Protein AF-A0A6I1KNK9-F1 (afdb_monomer_lite)

Foldseek 3Di:
DVVVVVVVVVVVVVVVPPPPPPPVVVVVVVVVLLVLLVVCCVPFVVVPDDPVVLLVCLCVQHQLVVVVVVVVVVPGDDDPSNSVSSNVSRNPRSPDDCPVVPDPPPPPDDPDDD

Structure (mmCIF, N/CA/C/O backbone):
data_AF-A0A6I1KNK9-F1
#
_entry.id   AF-A0A6I1KNK9-F1
#
loop_
_atom_site.group_PDB
_atom_site.id
_atom_site.type_symbol
_atom_site.label_atom_id
_atom_site.label_alt_id
_atom_site.label_comp_id
_atom_site.label_asym_id
_atom_site.label_entity_id
_atom_site.label_seq_id
_atom_site.pdbx_PDB_ins_code
_atom_site.Cartn_x
_atom_site.Cartn_y
_atom_site.Cartn_z
_atom_site.occupancy
_atom_site.B_iso_or_equiv
_atom_site.auth_seq_id
_atom_site.auth_comp_id
_atom_site.auth_asym_id
_atom_site.auth_atom_id
_atom_site.pdbx_PDB_model_num
ATOM 1 N N . MET A 1 1 ? -9.122 -11.351 65.703 1.00 53.88 1 MET A N 1
ATOM 2 C CA . MET A 1 1 ? -10.143 -11.686 64.682 1.00 53.88 1 MET A CA 1
ATOM 3 C C . MET A 1 1 ? -10.620 -10.487 63.841 1.00 53.88 1 MET A C 1
ATOM 5 O O . MET A 1 1 ? -11.477 -10.690 62.996 1.00 53.88 1 MET A O 1
ATOM 9 N N . LYS A 1 2 ? -10.112 -9.252 64.028 1.00 54.06 2 LYS A N 1
ATOM 10 C CA . LYS A 1 2 ? -10.493 -8.075 63.207 1.00 54.06 2 LYS A CA 1
ATOM 11 C C . LYS A 1 2 ? -9.548 -7.829 62.018 1.00 54.06 2 LYS A C 1
ATOM 13 O O . LYS A 1 2 ? -10.012 -7.479 60.940 1.00 54.06 2 LYS A O 1
ATOM 18 N N . GLU A 1 3 ? -8.258 -8.115 62.191 1.00 57.03 3 GLU A N 1
ATOM 19 C CA . GLU A 1 3 ? -7.200 -7.917 61.182 1.00 57.03 3 GLU A CA 1
ATOM 20 C C . GLU A 1 3 ? -7.426 -8.754 59.905 1.00 57.03 3 GLU A C 1
ATOM 22 O O . GLU A 1 3 ? -7.220 -8.304 58.782 1.00 57.03 3 GLU A O 1
ATOM 27 N N . ASN A 1 4 ? -7.929 -9.976 60.080 1.00 54.88 4 ASN A N 1
ATOM 28 C CA . ASN A 1 4 ? -8.123 -10.972 59.029 1.00 54.88 4 ASN A CA 1
ATOM 29 C C . ASN A 1 4 ? -9.315 -10.625 58.119 1.00 54.88 4 ASN A C 1
ATOM 31 O O . ASN A 1 4 ? -9.320 -10.964 56.940 1.00 54.88 4 ASN A O 1
ATOM 35 N N . PHE A 1 5 ? -10.330 -9.952 58.670 1.00 57.84 5 PHE A N 1
ATOM 36 C CA . PHE A 1 5 ? -11.566 -9.626 57.955 1.00 57.84 5 PHE A CA 1
ATOM 37 C C . PHE A 1 5 ? -11.357 -8.454 56.985 1.00 57.84 5 PHE A C 1
ATOM 39 O O . PHE A 1 5 ? -11.900 -8.451 55.884 1.00 57.84 5 PHE A O 1
ATOM 46 N N . SER A 1 6 ? -10.496 -7.500 57.359 1.00 58.22 6 SER A N 1
ATOM 47 C CA . SER A 1 6 ? -10.140 -6.342 56.530 1.00 58.22 6 SER A CA 1
ATOM 48 C C . SER A 1 6 ? -9.368 -6.751 55.267 1.00 58.22 6 SER A C 1
ATOM 50 O O . SER A 1 6 ? -9.699 -6.318 54.165 1.00 58.22 6 SER A O 1
ATOM 52 N N . ALA A 1 7 ? -8.405 -7.672 55.397 1.00 58.44 7 ALA A N 1
ATOM 53 C CA . ALA A 1 7 ? -7.603 -8.157 54.270 1.00 58.44 7 ALA A CA 1
ATOM 54 C C . ALA A 1 7 ? -8.426 -8.944 53.231 1.00 58.44 7 ALA A C 1
ATOM 56 O O . ALA A 1 7 ? -8.160 -8.857 52.030 1.00 58.44 7 ALA A O 1
ATOM 57 N N . ILE A 1 8 ? -9.448 -9.681 53.678 1.00 60.78 8 ILE A N 1
ATOM 58 C CA . ILE A 1 8 ? -10.333 -10.458 52.798 1.00 60.78 8 ILE A CA 1
ATOM 59 C C . ILE A 1 8 ? -11.265 -9.527 52.012 1.00 60.78 8 ILE A C 1
ATOM 61 O O . ILE A 1 8 ? -11.423 -9.702 50.805 1.00 60.78 8 ILE A O 1
ATOM 65 N N . VAL A 1 9 ? -11.822 -8.496 52.658 1.00 60.59 9 VAL A N 1
ATOM 66 C CA . VAL A 1 9 ? -12.687 -7.505 51.993 1.00 60.59 9 VAL A CA 1
ATOM 67 C C . VAL A 1 9 ? -11.896 -6.660 50.990 1.00 60.59 9 VAL A C 1
ATOM 69 O O . VAL A 1 9 ? -12.376 -6.439 49.880 1.00 60.59 9 VAL A O 1
ATOM 72 N N . LEU A 1 10 ? -10.662 -6.263 51.320 1.00 58.94 10 LEU A N 1
ATOM 73 C CA . LEU A 1 10 ? -9.774 -5.563 50.383 1.00 58.94 10 LEU A CA 1
ATOM 74 C C . LEU A 1 10 ? -9.387 -6.435 49.180 1.00 58.94 10 LEU A C 1
ATOM 76 O O . LEU A 1 10 ? -9.364 -5.941 48.054 1.00 58.94 10 LEU A O 1
ATOM 80 N N . SER A 1 11 ? -9.140 -7.730 49.393 1.00 58.31 11 SER A N 1
ATOM 81 C CA . SER A 1 11 ? -8.779 -8.656 48.309 1.00 58.31 11 SER A CA 1
ATOM 82 C C . SER A 1 11 ? -9.955 -8.947 47.367 1.00 58.31 11 SER A C 1
ATOM 84 O O . SER A 1 11 ? -9.764 -9.049 46.157 1.00 58.31 11 SER A O 1
ATOM 86 N N . LEU A 1 12 ? -11.183 -9.022 47.894 1.00 58.09 12 LEU A N 1
ATOM 87 C CA . LEU A 1 12 ? -12.401 -9.190 47.089 1.00 58.09 12 LEU A CA 1
ATOM 88 C C . LEU A 1 12 ? -12.707 -7.965 46.214 1.00 58.09 12 LEU A C 1
ATOM 90 O O . LEU A 1 12 ? -13.205 -8.122 45.102 1.00 58.09 12 LEU A O 1
ATOM 94 N N . LEU A 1 13 ? -12.370 -6.758 46.674 1.00 56.81 13 LEU A N 1
ATOM 95 C CA . LEU A 1 13 ? -12.661 -5.507 45.964 1.00 56.81 13 LEU A CA 1
ATOM 96 C C . LEU A 1 13 ? -11.764 -5.281 44.731 1.00 56.81 13 LEU A C 1
ATOM 98 O O . LEU A 1 13 ? -12.187 -4.655 43.760 1.00 56.81 13 LEU A O 1
ATOM 102 N N . VAL A 1 14 ? -10.543 -5.826 44.733 1.00 59.22 14 VAL A N 1
ATOM 103 C CA . VAL A 1 14 ? -9.603 -5.716 43.600 1.00 59.22 14 VAL A CA 1
ATOM 104 C C . VAL A 1 14 ? -9.966 -6.679 42.461 1.00 59.22 14 VAL A C 1
ATOM 106 O O . VAL A 1 14 ? -9.742 -6.365 41.291 1.00 59.22 14 VAL A O 1
ATOM 109 N N . LEU A 1 15 ? -10.586 -7.823 42.765 1.00 53.62 15 LEU A N 1
ATOM 110 C CA . LEU A 1 15 ? -10.882 -8.858 41.767 1.00 53.62 15 LEU A CA 1
ATOM 111 C C . LEU A 1 15 ? -12.003 -8.462 40.785 1.00 53.62 15 LEU A C 1
ATOM 113 O O . LEU A 1 15 ? -12.021 -8.929 39.649 1.00 53.62 15 LEU A O 1
ATOM 117 N N . SER A 1 16 ? -12.907 -7.559 41.177 1.00 53.22 16 SER A N 1
ATOM 118 C CA . SER A 1 16 ? -14.027 -7.099 40.340 1.00 53.22 16 SER A CA 1
ATOM 119 C C . SER A 1 16 ? -13.657 -6.101 39.231 1.00 53.22 16 SER A C 1
ATOM 121 O O . SER A 1 16 ? -14.482 -5.844 38.357 1.00 53.22 16 SER A O 1
ATOM 123 N N . ALA A 1 17 ? -12.445 -5.535 39.224 1.00 55.38 17 ALA A N 1
ATOM 124 C CA . ALA A 1 17 ? -12.061 -4.498 38.257 1.00 55.38 17 ALA A CA 1
ATOM 125 C C . ALA A 1 17 ? -11.528 -5.037 36.910 1.00 55.38 17 ALA A C 1
ATOM 127 O O . ALA A 1 17 ? -11.404 -4.274 35.955 1.00 55.38 17 ALA A O 1
ATOM 128 N N . ALA A 1 18 ? -11.224 -6.335 36.798 1.00 55.97 18 ALA A N 1
ATOM 129 C CA . ALA A 1 18 ? -10.541 -6.895 35.624 1.00 55.97 18 ALA A CA 1
ATOM 130 C C . ALA A 1 18 ? -11.451 -7.152 34.401 1.00 55.97 18 ALA A C 1
ATOM 132 O O . ALA A 1 18 ? -10.958 -7.345 33.290 1.00 55.97 18 ALA A O 1
ATOM 133 N N . SER A 1 19 ? -12.776 -7.146 34.570 1.00 56.47 19 SER A N 1
ATOM 134 C CA . SER A 1 19 ? -13.717 -7.603 33.532 1.00 56.47 19 SER A CA 1
ATOM 135 C C . SER A 1 19 ? -14.066 -6.557 32.461 1.00 56.47 19 SER A C 1
ATOM 137 O O . SER A 1 19 ? -14.782 -6.881 31.517 1.00 56.47 19 SER A O 1
ATOM 139 N N . LEU A 1 20 ? -13.593 -5.307 32.573 1.00 54.03 20 LEU A N 1
ATOM 140 C CA . LEU A 1 20 ? -14.062 -4.189 31.732 1.00 54.03 20 LEU A CA 1
ATOM 141 C C . LEU A 1 20 ? -13.116 -3.783 30.581 1.00 54.03 20 LEU A C 1
ATOM 143 O O . LEU A 1 20 ? -13.429 -2.871 29.821 1.00 54.03 20 LEU A O 1
ATOM 147 N N . GLN A 1 21 ? -11.969 -4.446 30.411 1.00 55.09 21 GLN A N 1
ATOM 148 C CA . GLN A 1 21 ? -10.911 -4.003 29.484 1.00 55.09 21 GLN A CA 1
ATOM 149 C C . GLN A 1 21 ? -10.934 -4.614 28.071 1.00 55.09 21 GLN A C 1
ATOM 151 O O . GLN A 1 21 ? -10.077 -4.274 27.258 1.00 55.09 21 GLN A O 1
ATOM 156 N N . ALA A 1 22 ? -11.906 -5.466 27.733 1.00 54.66 22 ALA A N 1
ATOM 157 C CA . ALA A 1 22 ? -11.968 -6.097 26.408 1.00 54.66 22 ALA A CA 1
ATOM 158 C C . ALA A 1 22 ? -12.481 -5.156 25.295 1.00 54.66 22 ALA A C 1
ATOM 160 O O . ALA A 1 22 ? -12.009 -5.227 24.165 1.00 54.66 22 ALA A O 1
ATOM 161 N N . ALA A 1 23 ? -13.401 -4.235 25.604 1.00 55.22 23 ALA A N 1
ATOM 162 C CA . ALA A 1 23 ? -14.059 -3.403 24.589 1.00 55.22 23 ALA A CA 1
ATOM 163 C C . ALA A 1 23 ? -13.183 -2.25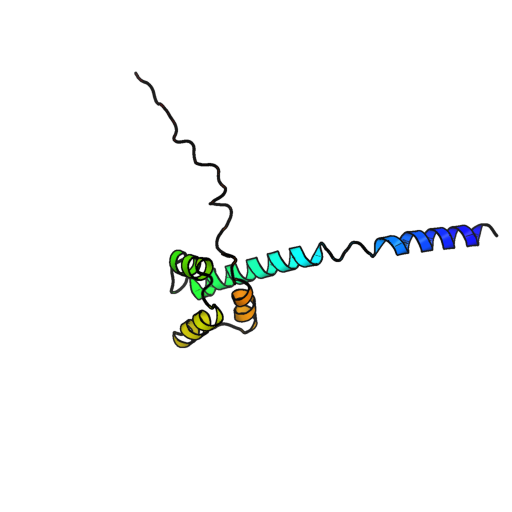5 24.040 1.00 55.22 23 ALA A C 1
ATOM 165 O O . ALA A 1 23 ? -13.382 -1.819 22.911 1.00 55.22 23 ALA A O 1
ATOM 166 N N . SER A 1 24 ? -12.197 -1.767 24.801 1.00 56.16 24 SER A N 1
ATOM 167 C CA . SER A 1 24 ? -11.345 -0.643 24.376 1.00 56.16 24 SER A CA 1
ATOM 168 C C . SER A 1 24 ? -10.143 -1.063 23.525 1.00 56.16 24 SER A C 1
ATOM 170 O O . SER A 1 24 ? -9.636 -0.263 22.739 1.00 56.16 24 SER A O 1
ATOM 172 N N . GLN A 1 25 ? -9.678 -2.312 23.641 1.00 55.34 25 GLN A N 1
ATOM 173 C CA . GLN A 1 25 ? -8.524 -2.782 22.867 1.00 55.34 25 GLN A CA 1
ATOM 174 C C . GLN A 1 25 ? -8.848 -2.981 21.382 1.00 55.34 25 GLN A C 1
ATOM 176 O O . GLN A 1 25 ? -7.991 -2.730 20.532 1.00 55.34 25 GLN A O 1
ATOM 181 N N . GLU A 1 26 ? -10.074 -3.389 21.053 1.00 56.53 26 GLU A N 1
ATOM 182 C CA . GLU A 1 26 ? -10.468 -3.681 19.671 1.00 56.53 26 GLU A CA 1
ATOM 183 C C . GLU A 1 26 ? -10.540 -2.406 18.806 1.00 56.53 26 GLU A C 1
ATOM 185 O O . GLU A 1 26 ? -10.051 -2.383 17.673 1.00 56.53 26 GLU A O 1
ATOM 190 N N . GLU A 1 27 ? -11.040 -1.299 19.368 1.00 59.38 27 GLU A N 1
ATOM 191 C CA . GLU A 1 27 ? -11.140 -0.010 18.670 1.00 59.38 27 GLU A CA 1
ATOM 192 C C . GLU A 1 27 ? -9.757 0.588 18.357 1.00 59.38 27 GLU A C 1
ATOM 194 O O . GLU A 1 27 ? -9.482 1.000 17.225 1.00 59.38 27 GLU A O 1
ATOM 199 N N . VAL A 1 28 ? -8.843 0.577 19.335 1.00 67.06 28 VAL A N 1
ATOM 200 C CA . VAL A 1 28 ? -7.475 1.101 19.173 1.00 67.06 28 VAL A CA 1
ATOM 201 C C . VAL A 1 28 ? -6.712 0.323 18.097 1.00 67.06 28 VAL A C 1
ATOM 203 O O . VAL A 1 28 ? -5.994 0.914 17.281 1.00 67.06 28 VAL A O 1
ATOM 206 N N . MET A 1 29 ? -6.900 -0.998 18.045 1.00 68.69 29 MET A N 1
ATOM 207 C CA . MET A 1 29 ? -6.313 -1.838 17.002 1.00 68.69 29 MET A CA 1
ATOM 208 C C . MET A 1 29 ? -6.877 -1.516 15.614 1.00 68.69 29 MET A C 1
ATOM 210 O O . MET A 1 29 ? -6.103 -1.393 14.661 1.00 68.69 29 MET A O 1
ATOM 214 N N . GLY A 1 30 ? -8.188 -1.295 15.493 1.00 71.19 30 GLY A N 1
ATOM 215 C CA . GLY A 1 30 ? -8.823 -0.881 14.239 1.00 71.19 30 GLY A CA 1
ATOM 216 C C . GLY A 1 30 ? -8.291 0.454 13.699 1.00 71.19 30 GLY A C 1
ATOM 217 O O . GLY A 1 30 ? -7.957 0.564 12.514 1.00 71.19 30 GLY A O 1
ATOM 218 N N . VAL A 1 31 ? -8.130 1.458 14.568 1.00 75.31 31 VAL A N 1
ATOM 219 C CA . VAL A 1 31 ? -7.573 2.774 14.197 1.00 75.31 31 VAL A CA 1
ATOM 220 C C . VAL A 1 31 ? -6.132 2.646 13.699 1.00 75.31 31 VAL A C 1
ATOM 222 O O . VAL A 1 31 ? -5.781 3.215 12.661 1.00 75.31 31 VAL A O 1
ATOM 225 N N . LYS A 1 32 ? -5.303 1.860 14.393 1.00 83.00 32 LYS A N 1
ATOM 226 C CA . LYS A 1 32 ? -3.901 1.635 14.018 1.00 83.00 32 LYS A CA 1
ATOM 227 C C . LYS A 1 32 ? -3.773 0.950 12.658 1.00 83.00 32 LYS A C 1
ATOM 229 O O . LYS A 1 32 ? -2.990 1.407 11.825 1.00 83.00 32 LYS A O 1
ATOM 234 N N . THR A 1 33 ? -4.563 -0.092 12.406 1.00 84.19 33 THR A N 1
ATOM 235 C CA . THR A 1 33 ? -4.591 -0.794 11.112 1.00 84.19 33 THR A CA 1
ATOM 236 C C . THR A 1 33 ? -4.998 0.151 9.984 1.00 84.19 33 THR A C 1
ATOM 238 O O . THR A 1 33 ? -4.344 0.202 8.942 1.00 84.19 33 THR A O 1
ATOM 241 N N . ARG A 1 34 ? -6.014 0.995 10.207 1.00 83.56 34 ARG A N 1
ATOM 242 C CA . ARG A 1 34 ? -6.434 1.994 9.219 1.00 83.56 34 ARG A CA 1
ATOM 243 C C . ARG A 1 34 ? -5.331 3.001 8.897 1.00 83.56 34 ARG A C 1
ATOM 245 O O . ARG A 1 34 ? -5.089 3.284 7.724 1.00 83.56 34 ARG A O 1
ATOM 252 N N . GLN A 1 35 ? -4.659 3.536 9.915 1.00 86.69 35 GLN A N 1
ATOM 253 C CA . GLN A 1 35 ? -3.548 4.470 9.721 1.00 86.69 35 GLN A CA 1
ATOM 254 C C . GLN A 1 35 ? -2.379 3.826 8.972 1.00 86.69 35 GLN A C 1
ATOM 256 O O . GLN A 1 35 ? -1.790 4.458 8.100 1.00 86.69 35 GLN A O 1
ATOM 261 N N . GLN A 1 36 ? -2.060 2.566 9.273 1.00 89.38 36 GLN A N 1
ATOM 262 C CA . GLN A 1 36 ? -1.027 1.828 8.551 1.00 89.38 36 GLN A CA 1
ATOM 263 C C . GLN A 1 36 ? -1.378 1.683 7.069 1.00 89.38 36 GLN A C 1
ATOM 265 O O . GLN A 1 36 ? -0.534 1.959 6.225 1.00 89.38 36 GLN A O 1
ATOM 270 N N . GLY A 1 37 ? -2.618 1.331 6.728 1.00 89.44 37 GLY A N 1
ATOM 271 C CA . GLY A 1 37 ? -2.981 1.159 5.321 1.00 89.44 37 GLY A CA 1
ATOM 272 C C . GLY A 1 37 ? -3.059 2.476 4.550 1.00 89.44 37 GLY A C 1
ATOM 273 O O . GLY A 1 37 ? -2.749 2.498 3.362 1.00 89.44 37 GLY A O 1
ATOM 274 N N . LEU A 1 38 ? -3.389 3.585 5.221 1.00 89.31 38 LEU A N 1
ATOM 275 C CA . LEU A 1 38 ? -3.262 4.924 4.639 1.00 89.31 38 LEU A CA 1
ATOM 276 C C . LEU A 1 38 ? -1.814 5.249 4.265 1.00 89.31 38 LEU A C 1
ATOM 278 O O . LEU A 1 38 ? -1.573 5.674 3.139 1.00 89.31 38 LEU A O 1
ATOM 282 N N . LYS A 1 39 ? -0.857 4.961 5.155 1.00 92.75 39 LYS A N 1
ATOM 283 C CA . LYS A 1 39 ? 0.571 5.149 4.860 1.00 92.75 39 LYS A CA 1
ATOM 284 C C . LYS A 1 39 ? 1.020 4.331 3.654 1.00 92.75 39 LYS A C 1
ATOM 286 O O . LYS A 1 39 ? 1.674 4.863 2.768 1.00 92.75 39 LYS A O 1
ATOM 291 N N . VAL A 1 40 ? 0.601 3.067 3.561 1.00 93.06 40 VAL A N 1
ATOM 292 C CA . VAL A 1 40 ? 0.932 2.223 2.399 1.00 93.06 40 VAL A CA 1
ATOM 293 C C . VAL A 1 40 ? 0.364 2.810 1.105 1.00 93.06 40 VAL A C 1
ATOM 295 O O . VAL A 1 40 ? 1.049 2.836 0.083 1.00 93.06 40 VAL A O 1
ATOM 298 N N . ILE A 1 41 ? -0.873 3.316 1.129 1.00 91.69 41 ILE A N 1
ATOM 299 C CA . ILE A 1 41 ? -1.472 3.975 -0.038 1.00 91.69 41 ILE A CA 1
ATOM 300 C C . ILE A 1 41 ? -0.646 5.194 -0.457 1.00 91.69 41 ILE A C 1
ATOM 302 O O . ILE A 1 41 ? -0.351 5.347 -1.644 1.00 91.69 41 ILE A O 1
ATOM 306 N N . GLU A 1 42 ? -0.266 6.037 0.500 1.00 92.06 42 GLU A N 1
ATOM 307 C CA . GLU A 1 42 ? 0.511 7.251 0.251 1.00 92.06 42 GLU A CA 1
ATOM 308 C C . GLU A 1 42 ? 1.904 6.943 -0.309 1.00 92.06 42 GLU A C 1
ATOM 310 O O . GLU A 1 42 ? 2.302 7.522 -1.317 1.00 92.06 42 GLU A O 1
ATOM 315 N N . GLU A 1 43 ? 2.613 5.986 0.284 1.00 94.12 43 GLU A N 1
ATOM 316 C CA . GLU A 1 43 ? 4.007 5.689 -0.054 1.00 94.12 43 GLU A CA 1
ATOM 317 C C . GLU A 1 43 ? 4.155 4.800 -1.298 1.00 94.12 43 GLU A C 1
ATOM 319 O O . GLU A 1 43 ? 5.131 4.927 -2.037 1.00 94.12 43 GLU A O 1
ATOM 324 N N . LYS A 1 44 ? 3.213 3.879 -1.542 1.00 94.31 44 LYS A N 1
ATOM 325 C CA . LYS A 1 44 ? 3.350 2.843 -2.585 1.00 94.31 44 LYS A CA 1
ATOM 326 C C . LYS A 1 44 ? 2.392 3.030 -3.749 1.00 94.31 44 LYS A C 1
ATOM 328 O O . LYS A 1 44 ? 2.749 2.773 -4.896 1.00 94.31 44 LYS A O 1
ATOM 333 N N . CYS A 1 45 ? 1.152 3.429 -3.475 1.00 93.31 45 CYS A N 1
ATOM 334 C CA . CYS A 1 45 ? 0.112 3.464 -4.501 1.00 93.31 45 CYS A CA 1
ATOM 335 C C . CYS A 1 45 ? 0.043 4.819 -5.208 1.00 93.31 45 CYS A C 1
ATOM 337 O O . CYS A 1 45 ? -0.144 4.854 -6.426 1.00 93.31 45 CYS A O 1
ATOM 339 N N . LEU A 1 46 ? 0.211 5.922 -4.470 1.00 94.12 46 LEU A N 1
ATOM 340 C CA . LEU A 1 46 ? 0.133 7.270 -5.040 1.00 94.12 46 LEU A CA 1
ATOM 341 C C . LEU A 1 46 ? 1.321 7.638 -5.933 1.00 94.12 46 LEU A C 1
ATOM 343 O O . LEU A 1 46 ? 1.211 8.554 -6.742 1.00 94.12 46 LEU A O 1
ATOM 347 N N . PHE A 1 47 ? 2.417 6.882 -5.860 1.00 92.81 47 PHE A N 1
ATOM 348 C CA . PHE A 1 47 ? 3.563 7.063 -6.748 1.00 92.81 47 PHE A CA 1
ATOM 349 C C . PHE A 1 47 ? 3.189 6.903 -8.236 1.00 92.81 47 PHE A C 1
ATOM 351 O O . PHE A 1 47 ? 3.625 7.683 -9.076 1.00 92.81 47 PHE A O 1
ATOM 358 N N . CYS A 1 48 ? 2.326 5.931 -8.562 1.00 96.00 48 CYS A N 1
ATOM 359 C CA . CYS A 1 48 ? 1.888 5.650 -9.938 1.00 96.00 48 CYS A CA 1
ATOM 360 C C . CYS A 1 48 ? 0.405 5.965 -10.197 1.00 96.00 48 CYS A C 1
ATOM 362 O O . CYS A 1 48 ? -0.059 5.882 -11.340 1.00 96.00 48 CYS A O 1
ATOM 364 N N . HIS A 1 49 ? -0.393 6.224 -9.159 1.00 95.00 49 HIS A N 1
ATOM 365 C CA . HIS A 1 49 ? -1.842 6.398 -9.262 1.00 95.00 49 HIS A CA 1
ATOM 366 C C . HIS A 1 49 ? -2.312 7.656 -8.551 1.00 95.00 49 HIS A C 1
ATOM 368 O O . HIS A 1 49 ? -1.744 8.087 -7.562 1.00 95.00 49 HIS A O 1
ATOM 374 N N . ASN A 1 50 ? -3.423 8.218 -9.015 1.00 94.12 50 ASN A N 1
ATOM 375 C CA . ASN A 1 50 ? -4.091 9.276 -8.272 1.00 94.12 50 ASN A CA 1
ATOM 376 C C . ASN A 1 50 ? -5.032 8.702 -7.200 1.00 94.12 50 ASN A C 1
ATOM 378 O O . ASN A 1 50 ? -5.524 7.571 -7.297 1.00 94.12 50 ASN A O 1
ATOM 382 N N . LYS A 1 51 ? -5.333 9.540 -6.203 1.00 90.19 51 LYS A N 1
ATOM 383 C CA . LYS A 1 51 ? -6.236 9.226 -5.090 1.00 90.19 51 LYS A CA 1
ATOM 384 C C . LYS A 1 51 ? -7.623 8.780 -5.569 1.00 90.19 51 LYS A C 1
ATOM 386 O O . LYS A 1 51 ? -8.149 7.790 -5.073 1.00 90.19 51 LYS A O 1
ATOM 391 N N . GLN A 1 52 ? -8.178 9.446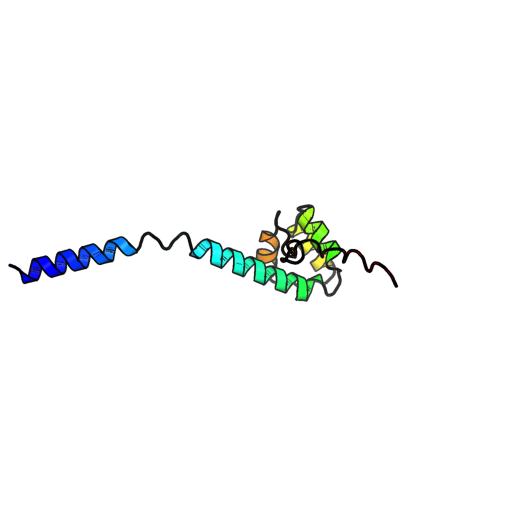 -6.586 1.00 91.25 52 GLN A N 1
ATOM 392 C CA . GLN A 1 52 ? -9.523 9.164 -7.108 1.00 91.25 52 GLN A CA 1
ATOM 393 C C . GLN A 1 52 ? -9.669 7.724 -7.617 1.00 91.25 52 GLN A C 1
ATOM 395 O O . GLN A 1 52 ? -10.697 7.081 -7.400 1.00 91.25 52 GLN A O 1
ATOM 400 N N . ARG A 1 53 ? -8.638 7.190 -8.281 1.00 92.44 53 ARG A N 1
ATOM 401 C CA . ARG A 1 53 ? -8.628 5.810 -8.777 1.00 92.44 53 ARG A CA 1
ATOM 402 C C . ARG A 1 53 ? -8.672 4.799 -7.633 1.00 92.44 53 ARG A C 1
ATOM 404 O O . ARG A 1 53 ? -9.355 3.782 -7.752 1.00 92.44 53 ARG A O 1
ATOM 411 N N . ILE A 1 54 ? -7.949 5.082 -6.553 1.00 89.62 54 ILE A N 1
ATOM 412 C CA . ILE A 1 54 ? -7.878 4.232 -5.361 1.00 89.62 54 ILE A CA 1
ATOM 413 C C . ILE A 1 54 ? -9.203 4.306 -4.598 1.00 89.62 54 ILE A C 1
ATOM 415 O O . ILE A 1 54 ? -9.817 3.270 -4.356 1.00 89.62 54 ILE A O 1
ATOM 419 N N . ASP A 1 55 ? -9.705 5.516 -4.337 1.00 87.00 55 ASP A N 1
ATOM 420 C CA . ASP A 1 55 ? -11.018 5.765 -3.724 1.00 87.00 55 ASP A CA 1
ATOM 421 C C . ASP A 1 55 ? -12.133 4.998 -4.439 1.00 87.00 55 ASP A C 1
ATOM 423 O O . ASP A 1 55 ? -12.960 4.340 -3.807 1.00 87.00 55 ASP A O 1
ATOM 427 N N . LYS A 1 56 ? -12.145 5.057 -5.776 1.00 89.56 56 LYS A N 1
ATOM 428 C CA . LYS A 1 56 ? -13.133 4.355 -6.596 1.00 89.56 56 LYS A CA 1
ATOM 429 C C . LYS A 1 56 ? -13.053 2.843 -6.397 1.00 89.56 56 LYS A C 1
ATOM 431 O O . LYS A 1 56 ? -14.087 2.209 -6.213 1.00 89.56 56 LYS A O 1
ATOM 436 N N . ALA A 1 57 ? -11.849 2.271 -6.404 1.00 88.56 57 ALA A N 1
ATOM 437 C CA . ALA A 1 57 ? -11.670 0.834 -6.215 1.00 88.56 57 ALA A CA 1
ATOM 438 C C . ALA A 1 57 ? -12.169 0.363 -4.843 1.00 88.56 57 ALA A C 1
ATOM 440 O O . ALA A 1 57 ? -12.821 -0.679 -4.763 1.00 88.56 57 ALA A O 1
ATOM 441 N N . VAL A 1 58 ? -11.918 1.147 -3.793 1.00 84.69 58 VAL A N 1
ATOM 442 C CA . VAL A 1 58 ? -12.371 0.808 -2.443 1.00 84.69 58 VAL A CA 1
ATOM 443 C C . VAL A 1 58 ? -13.880 1.000 -2.283 1.00 84.69 58 VAL A C 1
ATOM 445 O O . VAL A 1 58 ? -14.554 0.134 -1.728 1.00 84.69 58 VAL A O 1
ATOM 448 N N . LYS A 1 59 ? -14.439 2.095 -2.815 1.00 85.50 59 LYS A N 1
ATOM 449 C CA . LYS A 1 59 ? -15.888 2.356 -2.796 1.00 85.50 59 LYS A CA 1
ATOM 450 C C . LYS A 1 59 ? -16.677 1.263 -3.517 1.00 85.50 59 LYS A C 1
ATOM 452 O O . LYS A 1 59 ? -17.738 0.869 -3.051 1.00 85.50 59 LYS A O 1
ATOM 457 N N . GLU A 1 60 ? -16.150 0.772 -4.635 1.00 88.12 60 GLU A N 1
ATOM 458 C CA . GLU A 1 60 ? -16.724 -0.340 -5.401 1.00 88.12 60 GLU A CA 1
ATOM 459 C C . GLU A 1 60 ? -16.455 -1.715 -4.766 1.00 88.12 60 GLU A C 1
ATOM 461 O O . GLU A 1 60 ? -16.820 -2.729 -5.353 1.00 88.12 60 GLU A O 1
ATOM 466 N N . GLN A 1 61 ? -15.806 -1.767 -3.595 1.00 84.25 61 GLN A N 1
ATOM 467 C CA . GLN A 1 61 ? -15.471 -2.999 -2.873 1.00 84.25 61 GLN A CA 1
ATOM 468 C C . GLN A 1 61 ? -14.750 -4.027 -3.752 1.00 84.25 61 GLN A C 1
ATOM 470 O O . GLN A 1 61 ? -14.956 -5.237 -3.635 1.00 84.25 61 GLN A O 1
ATOM 475 N N . ARG A 1 62 ? -13.905 -3.541 -4.669 1.00 85.62 62 ARG A N 1
ATOM 476 C CA . ARG A 1 62 ? -13.161 -4.418 -5.568 1.00 85.62 62 ARG A CA 1
ATOM 477 C C . ARG A 1 62 ? -12.250 -5.336 -4.764 1.00 85.62 62 ARG A C 1
ATOM 479 O O . ARG A 1 62 ? -11.744 -4.977 -3.705 1.00 85.62 62 ARG A O 1
ATOM 486 N N . ASP A 1 63 ? -12.000 -6.512 -5.323 1.00 87.38 63 ASP A N 1
ATOM 487 C CA . ASP A 1 63 ? -11.114 -7.503 -4.727 1.00 87.38 63 ASP A CA 1
ATOM 488 C C . ASP A 1 63 ? -9.674 -6.967 -4.634 1.00 87.38 63 ASP A C 1
ATOM 490 O O . ASP A 1 63 ? -8.941 -6.903 -5.630 1.00 87.38 63 ASP A O 1
ATOM 494 N N . MET A 1 64 ? -9.294 -6.538 -3.429 1.00 85.44 64 MET A N 1
ATOM 495 C CA . MET A 1 64 ? -8.008 -5.896 -3.162 1.00 85.44 64 MET A CA 1
ATOM 496 C C . MET A 1 64 ? -6.832 -6.849 -3.371 1.00 85.44 64 MET A C 1
ATOM 498 O O . MET A 1 64 ? -5.806 -6.409 -3.878 1.00 85.44 64 MET A O 1
ATOM 502 N N . GLU A 1 65 ? -6.996 -8.148 -3.106 1.00 87.44 65 GLU A N 1
ATOM 503 C CA . GLU A 1 65 ? -5.972 -9.169 -3.378 1.00 87.44 65 GLU A CA 1
ATOM 504 C C . GLU A 1 65 ? -5.631 -9.213 -4.875 1.00 87.44 65 GLU A C 1
ATOM 506 O O . GLU A 1 65 ? -4.471 -9.102 -5.280 1.00 87.44 65 GLU A O 1
ATOM 511 N N . LYS A 1 66 ? -6.657 -9.246 -5.736 1.00 90.19 66 LYS A N 1
ATOM 512 C CA . LYS A 1 66 ? -6.467 -9.211 -7.197 1.00 90.19 66 LYS A CA 1
ATOM 513 C C . LYS A 1 66 ? -5.895 -7.884 -7.687 1.00 90.19 66 LYS A C 1
ATOM 515 O O . LYS A 1 66 ? -5.198 -7.846 -8.704 1.00 90.19 66 LYS A O 1
ATOM 520 N N . ILE A 1 67 ? -6.227 -6.770 -7.035 1.00 91.94 67 ILE A N 1
ATOM 521 C CA . ILE A 1 67 ? -5.647 -5.466 -7.371 1.00 91.94 67 ILE A CA 1
ATOM 522 C C . ILE A 1 67 ? -4.161 -5.454 -7.020 1.00 91.94 67 ILE A C 1
ATOM 524 O O . ILE A 1 67 ? -3.366 -5.163 -7.912 1.00 91.94 67 ILE A O 1
ATOM 528 N N . MET A 1 68 ? -3.796 -5.820 -5.790 1.00 91.69 68 MET A N 1
ATOM 529 C CA . MET A 1 68 ? -2.408 -5.872 -5.324 1.00 91.69 68 MET A CA 1
ATOM 530 C C . MET A 1 68 ? -1.566 -6.785 -6.213 1.00 91.69 68 MET A C 1
ATOM 532 O O . MET A 1 68 ? -0.579 -6.319 -6.771 1.00 91.69 68 MET A O 1
ATOM 536 N N . GLY A 1 69 ? -2.036 -8.003 -6.506 1.00 93.81 69 GLY A N 1
ATOM 537 C CA . GLY A 1 69 ? -1.325 -8.920 -7.402 1.00 93.81 69 GLY A CA 1
ATOM 538 C C . GLY A 1 69 ? -1.111 -8.367 -8.818 1.00 93.81 69 GLY A C 1
ATOM 539 O O . GLY A 1 69 ? -0.100 -8.643 -9.460 1.00 93.81 69 GLY A O 1
ATOM 540 N N . ARG A 1 70 ? -2.028 -7.535 -9.333 1.00 95.50 70 ARG A N 1
ATOM 541 C CA . ARG A 1 70 ? -1.807 -6.831 -10.610 1.00 95.50 70 ARG A CA 1
ATOM 542 C C . ARG A 1 70 ? -0.813 -5.682 -10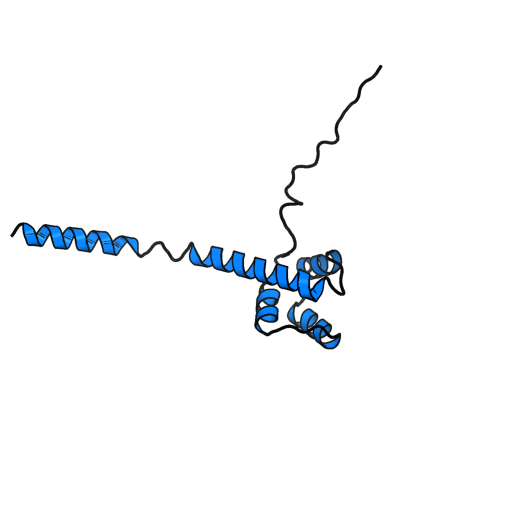.489 1.00 95.50 70 ARG A C 1
ATOM 544 O O . ARG A 1 70 ? -0.171 -5.373 -11.487 1.00 95.50 70 ARG A O 1
ATOM 551 N N . MET A 1 71 ? -0.740 -5.009 -9.343 1.00 95.62 71 MET A N 1
ATOM 552 C CA . MET A 1 71 ? 0.216 -3.920 -9.125 1.00 95.62 71 MET A CA 1
ATOM 553 C C . MET A 1 71 ? 1.626 -4.466 -8.918 1.00 95.62 71 MET A C 1
ATOM 555 O O . MET A 1 71 ? 2.567 -3.911 -9.473 1.00 95.62 71 MET A O 1
ATOM 559 N N . GLU A 1 72 ? 1.771 -5.600 -8.236 1.00 95.31 72 GLU A N 1
ATOM 560 C CA . GLU A 1 72 ? 3.056 -6.288 -8.070 1.00 95.31 72 GLU A CA 1
ATOM 561 C C . GLU A 1 72 ? 3.619 -6.760 -9.410 1.00 95.31 72 GLU A C 1
ATOM 563 O O . GLU A 1 72 ? 4.772 -6.489 -9.732 1.00 95.31 72 GLU A O 1
ATOM 568 N N . LYS A 1 73 ? 2.770 -7.323 -10.281 1.00 97.06 73 LYS A N 1
ATOM 569 C CA . LYS A 1 73 ? 3.141 -7.632 -11.677 1.00 97.06 73 LYS A CA 1
ATOM 570 C C . LYS A 1 73 ? 3.588 -6.407 -12.485 1.00 97.06 73 LYS A C 1
ATOM 572 O O . LYS A 1 73 ? 4.211 -6.566 -13.527 1.00 97.06 73 LYS A O 1
ATOM 577 N N . LYS A 1 74 ? 3.234 -5.199 -12.042 1.00 95.31 74 LYS A N 1
ATOM 578 C CA . LYS A 1 74 ? 3.623 -3.919 -12.653 1.00 95.31 74 LYS A CA 1
ATOM 579 C C . LYS A 1 74 ? 4.774 -3.229 -11.913 1.00 95.31 74 LYS A C 1
ATOM 581 O O . LYS A 1 74 ? 5.075 -2.084 -12.231 1.00 95.31 74 LYS A O 1
ATOM 586 N N . GLY A 1 75 ? 5.402 -3.909 -10.954 1.00 95.31 75 GLY A N 1
ATOM 587 C CA . GLY A 1 75 ? 6.581 -3.425 -10.238 1.00 95.31 75 GLY A CA 1
ATOM 588 C C . GLY A 1 75 ? 6.315 -2.849 -8.847 1.00 95.31 75 GLY A C 1
ATOM 589 O O . GLY A 1 75 ? 7.245 -2.336 -8.233 1.00 95.31 75 GLY A O 1
ATOM 590 N N . ALA A 1 76 ? 5.088 -2.922 -8.318 1.00 96.00 76 ALA A N 1
ATOM 591 C CA 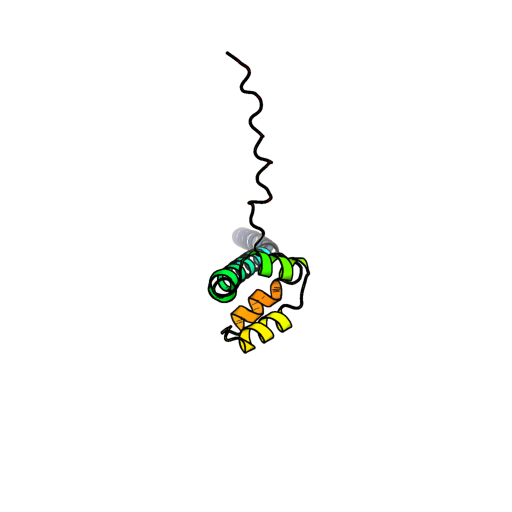. ALA A 1 76 ? 4.871 -2.605 -6.908 1.00 96.00 76 ALA A CA 1
ATOM 592 C C . ALA A 1 76 ? 5.542 -3.662 -6.018 1.00 96.00 76 ALA A C 1
ATOM 594 O O . ALA A 1 76 ? 5.457 -4.857 -6.289 1.00 96.00 76 ALA A O 1
ATOM 595 N N . VAL A 1 77 ? 6.172 -3.226 -4.931 1.00 95.44 77 VAL A N 1
ATOM 596 C CA . VAL A 1 77 ? 6.756 -4.124 -3.931 1.00 95.44 77 VAL A CA 1
ATOM 597 C C . VAL A 1 77 ? 6.007 -3.914 -2.625 1.00 95.44 77 VAL A C 1
ATOM 599 O O . VAL A 1 77 ? 6.095 -2.835 -2.032 1.00 95.44 77 VAL A O 1
ATOM 602 N N . LEU A 1 78 ? 5.256 -4.936 -2.218 1.00 93.50 78 LEU A N 1
ATOM 603 C CA . LEU A 1 78 ? 4.494 -4.975 -0.976 1.00 93.50 78 LEU A CA 1
ATOM 604 C C . LEU A 1 78 ? 5.007 -6.122 -0.106 1.00 93.50 78 LEU A C 1
ATOM 606 O O . LEU A 1 78 ? 5.212 -7.239 -0.573 1.00 93.50 78 LEU A O 1
ATOM 610 N N . THR A 1 79 ? 5.205 -5.842 1.172 1.00 95.31 79 THR A N 1
ATOM 611 C CA . THR A 1 79 ? 5.464 -6.849 2.199 1.00 95.31 79 THR A CA 1
ATOM 612 C C . THR A 1 79 ? 4.169 -7.548 2.598 1.00 95.31 79 THR A C 1
ATOM 614 O O . THR A 1 79 ? 3.075 -7.001 2.443 1.00 95.31 79 THR A O 1
ATOM 617 N N . GLU A 1 80 ? 4.285 -8.728 3.204 1.00 90.56 80 GLU A N 1
ATOM 618 C CA . GLU A 1 80 ? 3.127 -9.485 3.698 1.00 90.56 80 GLU A CA 1
ATOM 619 C C . GLU A 1 80 ? 2.247 -8.655 4.648 1.00 90.56 80 GLU A C 1
ATOM 621 O O . GLU A 1 80 ? 1.022 -8.644 4.551 1.00 90.56 80 GLU A O 1
ATOM 626 N N . LYS A 1 81 ? 2.876 -7.858 5.518 1.00 89.38 81 LYS A N 1
ATOM 627 C CA . LYS A 1 81 ? 2.168 -6.969 6.442 1.00 89.38 81 LYS A CA 1
ATOM 628 C C . LYS A 1 81 ? 1.405 -5.860 5.716 1.00 89.38 81 LYS A C 1
ATOM 630 O O . LYS A 1 81 ? 0.287 -5.532 6.104 1.00 89.38 81 LYS A O 1
ATOM 635 N N . GLU A 1 82 ? 1.989 -5.274 4.674 1.00 92.44 82 GLU A N 1
ATOM 636 C CA . GLU A 1 82 ? 1.317 -4.252 3.864 1.00 92.44 82 GLU A CA 1
ATOM 637 C C . GLU A 1 82 ? 0.125 -4.851 3.109 1.00 92.44 82 GLU A C 1
ATOM 639 O O . GLU A 1 82 ? -0.945 -4.241 3.090 1.00 92.44 82 GLU A O 1
ATOM 644 N N . ARG A 1 83 ? 0.264 -6.074 2.574 1.00 90.06 83 ARG A N 1
ATOM 645 C CA . ARG A 1 83 ? -0.851 -6.812 1.958 1.00 90.06 83 ARG A CA 1
ATOM 646 C C . ARG A 1 83 ? -1.985 -7.044 2.946 1.00 90.06 83 ARG A C 1
ATOM 648 O O . ARG A 1 83 ? -3.134 -6.721 2.648 1.00 90.06 83 ARG A O 1
ATOM 655 N N . GLN A 1 84 ? -1.656 -7.550 4.133 1.00 87.94 84 GLN A N 1
ATOM 656 C CA . GLN A 1 84 ? -2.630 -7.831 5.182 1.00 87.94 84 GLN A CA 1
ATOM 657 C C . GLN A 1 84 ? -3.412 -6.568 5.556 1.00 87.94 84 GLN A C 1
ATOM 659 O O . GLN A 1 84 ? -4.642 -6.567 5.545 1.00 87.94 84 GLN A O 1
ATOM 664 N N . VAL A 1 85 ? -2.704 -5.465 5.809 1.00 89.06 85 VAL A N 1
ATOM 665 C CA . VAL A 1 85 ? -3.314 -4.187 6.187 1.00 89.06 85 VAL A CA 1
ATOM 666 C C . VAL A 1 85 ? -4.222 -3.634 5.078 1.00 89.06 85 VAL A C 1
ATOM 668 O O . VAL A 1 85 ? -5.325 -3.173 5.371 1.00 89.06 85 VAL A O 1
ATOM 671 N N . LEU A 1 86 ? -3.818 -3.723 3.806 1.00 87.75 86 LEU A N 1
ATOM 672 C CA . LEU A 1 86 ? -4.655 -3.309 2.671 1.00 87.75 86 LEU A CA 1
ATOM 673 C C . LEU A 1 86 ? -5.864 -4.237 2.449 1.00 87.75 86 LEU A C 1
ATOM 675 O O . LEU A 1 86 ? -6.918 -3.783 1.993 1.00 87.75 86 LEU A O 1
ATOM 679 N N . GLY A 1 87 ? -5.742 -5.519 2.799 1.00 79.94 87 GLY A N 1
ATOM 680 C CA . GLY A 1 87 ? -6.818 -6.510 2.739 1.00 79.94 87 GLY A CA 1
ATOM 681 C C . GLY A 1 87 ? -7.991 -6.210 3.681 1.00 79.94 87 GLY A C 1
ATOM 682 O O . GLY A 1 87 ? -9.125 -6.590 3.381 1.00 79.94 87 GLY A O 1
ATOM 683 N N . HIS A 1 88 ? -7.753 -5.462 4.764 1.00 76.50 88 HIS A N 1
ATOM 684 C CA . HIS A 1 88 ? -8.793 -5.027 5.703 1.00 76.50 88 HIS A CA 1
ATOM 685 C C . HIS A 1 88 ? -9.706 -3.912 5.156 1.00 76.50 88 HIS A C 1
ATOM 687 O O . HIS A 1 88 ? -10.755 -3.649 5.737 1.00 76.50 88 HIS A O 1
ATOM 693 N N . PHE A 1 89 ? -9.382 -3.283 4.017 1.00 67.25 89 PHE A N 1
ATOM 694 C CA . PHE A 1 89 ? -10.189 -2.197 3.435 1.00 67.25 89 PHE A CA 1
ATOM 695 C C . PHE A 1 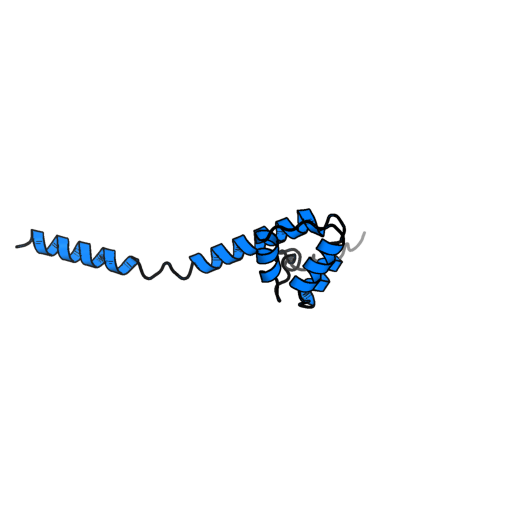89 ? -11.420 -2.649 2.633 1.00 67.25 89 PHE A C 1
ATOM 697 O O . PHE A 1 89 ? -12.054 -1.833 1.961 1.00 67.25 89 PHE A O 1
ATOM 704 N N . ARG A 1 90 ? -11.825 -3.923 2.716 1.00 61.28 90 ARG A N 1
ATOM 705 C CA . ARG A 1 90 ? -13.080 -4.392 2.103 1.00 61.28 90 ARG A CA 1
ATOM 706 C C . ARG A 1 90 ? -14.269 -3.603 2.672 1.00 61.28 90 ARG A C 1
ATOM 708 O O . ARG A 1 90 ? -14.591 -3.712 3.848 1.00 61.28 90 ARG A O 1
ATOM 715 N N . GLY A 1 91 ? -14.913 -2.788 1.835 1.00 55.97 91 GLY A N 1
ATOM 716 C CA . GLY A 1 91 ? -16.103 -2.015 2.214 1.00 55.97 91 GLY A CA 1
ATOM 717 C C . GLY A 1 91 ? -15.852 -0.696 2.952 1.00 55.97 91 GLY A C 1
ATOM 718 O O . GLY A 1 91 ? -16.790 0.084 3.096 1.00 55.97 91 GLY A O 1
ATOM 719 N N . GLN A 1 92 ? -14.619 -0.392 3.369 1.00 59.00 92 GLN A N 1
ATOM 720 C CA . GLN A 1 92 ? -14.290 0.846 4.086 1.00 59.00 92 GLN A CA 1
ATOM 721 C C . GLN A 1 92 ? -13.350 1.703 3.246 1.00 59.00 92 GLN A C 1
ATOM 723 O O . GLN A 1 92 ? -12.226 1.285 3.008 1.00 59.00 92 GLN A O 1
ATOM 728 N N . ASN A 1 93 ? -13.767 2.906 2.822 1.00 57.09 93 ASN A N 1
ATOM 729 C CA . ASN A 1 93 ? -12.876 3.816 2.092 1.00 57.09 93 ASN A CA 1
ATOM 730 C C . ASN A 1 93 ? -11.826 4.432 3.042 1.00 57.09 93 ASN A C 1
ATOM 732 O O . ASN A 1 93 ? -12.181 5.338 3.806 1.00 57.09 93 ASN A O 1
ATOM 736 N N . PRO A 1 94 ? -10.546 4.005 3.013 1.00 60.38 94 PRO A N 1
ATOM 737 C CA . PRO A 1 94 ? -9.553 4.457 3.985 1.00 60.38 94 PRO A CA 1
ATOM 738 C C . PRO A 1 94 ? -9.290 5.956 3.868 1.00 60.38 94 PRO A C 1
ATOM 740 O O . PRO A 1 94 ? -9.140 6.640 4.880 1.00 60.38 94 PRO A O 1
ATOM 743 N N . LEU A 1 95 ? -9.353 6.463 2.638 1.00 56.50 95 LEU A N 1
ATOM 744 C CA . LEU A 1 95 ? -9.058 7.823 2.203 1.00 56.50 95 LEU A CA 1
ATOM 745 C C . LEU A 1 95 ? -10.182 8.841 2.477 1.00 56.50 95 LEU A C 1
ATOM 747 O O . LEU A 1 95 ? -10.059 10.010 2.098 1.00 56.50 95 LEU A O 1
ATOM 751 N N . LYS A 1 96 ? -11.280 8.417 3.116 1.00 51.50 96 LYS A N 1
ATOM 752 C CA . LYS A 1 96 ? -12.344 9.311 3.584 1.00 51.50 96 LYS A CA 1
ATOM 753 C C . LYS A 1 96 ? -11.971 9.875 4.959 1.00 51.50 96 LYS A C 1
ATOM 755 O O . LYS A 1 96 ? -12.266 9.267 5.989 1.00 51.50 96 LYS A O 1
ATOM 760 N N . SER A 1 97 ? -11.269 11.007 4.973 1.00 44.25 97 SER A N 1
ATOM 761 C CA . SER A 1 97 ? -11.060 11.840 6.168 1.00 44.25 97 SER A CA 1
ATOM 762 C C . SER A 1 97 ? -12.174 12.894 6.284 1.00 44.25 97 SER A C 1
ATOM 764 O O . SER A 1 97 ? -12.950 13.080 5.346 1.00 44.25 97 SER A O 1
ATOM 766 N N . LYS A 1 98 ? -12.277 13.582 7.435 1.00 45.41 98 LYS A N 1
ATOM 767 C CA . LYS A 1 98 ? -13.277 14.628 7.758 1.00 45.41 98 LYS A CA 1
ATOM 768 C C . LYS A 1 98 ? -13.185 15.902 6.884 1.00 45.41 98 LYS A C 1
ATOM 770 O O . LYS A 1 98 ? -13.344 17.004 7.391 1.00 45.41 98 LYS A O 1
ATOM 775 N N . ILE A 1 99 ? -12.923 15.787 5.588 1.00 45.84 99 ILE A N 1
ATOM 776 C CA . ILE A 1 99 ? -13.129 16.865 4.610 1.00 45.84 99 ILE A CA 1
ATOM 777 C C . ILE A 1 99 ? -14.571 16.803 4.069 1.00 45.84 99 ILE A C 1
ATOM 779 O O . ILE A 1 99 ? -15.157 17.839 3.780 1.00 45.84 99 ILE A O 1
ATOM 783 N N . ASP A 1 100 ? -15.202 15.623 4.091 1.00 53.25 100 ASP A N 1
ATOM 784 C CA . ASP A 1 100 ? -16.615 15.433 3.715 1.00 53.25 100 ASP A CA 1
ATOM 785 C C . ASP A 1 100 ? -17.615 15.723 4.861 1.00 53.25 100 ASP A C 1
ATOM 787 O O . ASP A 1 100 ? -18.823 15.628 4.668 1.00 53.25 100 ASP A O 1
ATOM 791 N N . THR A 1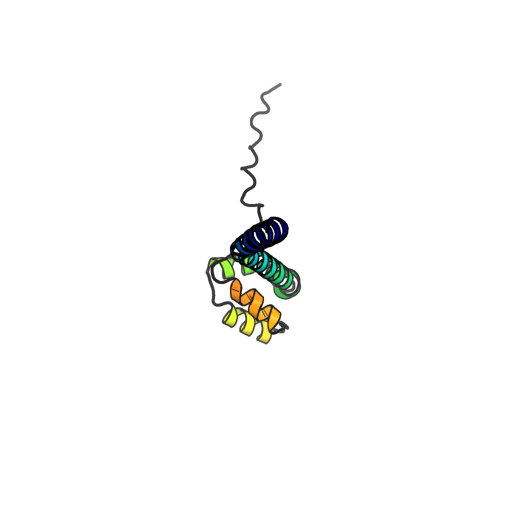 101 ? -17.129 16.046 6.067 1.00 47.00 101 THR A N 1
ATOM 792 C CA . THR A 1 101 ? -17.946 16.461 7.233 1.00 47.00 101 THR A CA 1
ATOM 793 C C . THR A 1 101 ? -17.708 17.912 7.642 1.00 47.00 101 THR A C 1
ATOM 795 O O . THR A 1 101 ? -18.202 18.338 8.685 1.00 47.00 101 THR A O 1
ATOM 798 N N . ALA A 1 102 ? -16.958 18.690 6.856 1.00 48.84 102 ALA A N 1
ATOM 799 C CA . ALA A 1 102 ? -17.049 20.135 7.000 1.00 48.84 102 ALA A CA 1
ATOM 800 C C . ALA A 1 102 ? -18.482 20.543 6.597 1.00 48.84 102 ALA A C 1
ATOM 802 O O . ALA A 1 102 ? -18.932 20.116 5.528 1.00 48.84 102 ALA A O 1
ATOM 803 N N . PRO A 1 103 ? -19.225 21.312 7.421 1.00 45.25 103 PRO A N 1
ATOM 804 C CA . PRO A 1 103 ? -20.513 21.851 6.996 1.00 45.25 103 PRO A CA 1
ATOM 805 C C . PRO A 1 103 ? -20.319 22.604 5.671 1.00 45.25 103 PRO A C 1
ATOM 807 O O . PRO A 1 103 ? -19.224 23.139 5.448 1.00 45.25 103 PRO A O 1
ATOM 810 N N . PRO A 1 104 ? -21.327 22.631 4.774 1.00 50.88 104 PRO A N 1
ATOM 811 C CA . PRO A 1 104 ? -21.203 23.343 3.510 1.00 50.88 104 PRO A CA 1
ATOM 812 C C . PRO A 1 104 ? -20.678 24.743 3.813 1.00 50.88 104 PRO A C 1
ATOM 814 O O . PRO A 1 104 ? -21.252 25.440 4.653 1.00 50.88 104 PRO A O 1
ATOM 817 N N . ARG A 1 105 ? -19.559 25.137 3.182 1.00 50.00 105 ARG A N 1
ATOM 818 C CA . ARG A 1 105 ? -19.125 26.535 3.227 1.00 50.00 105 ARG A CA 1
ATOM 819 C C . ARG A 1 105 ? -20.345 27.336 2.813 1.00 50.00 105 ARG A C 1
ATOM 821 O O . ARG A 1 105 ? -20.836 27.155 1.697 1.00 50.00 105 ARG A O 1
ATOM 828 N N . GLN A 1 106 ? -20.854 28.142 3.741 1.00 48.66 106 GLN A N 1
ATOM 829 C CA . GLN A 1 106 ? -21.898 29.101 3.443 1.00 48.66 106 GLN A CA 1
ATOM 830 C C . GLN A 1 106 ? -21.406 29.844 2.204 1.00 48.66 106 GLN A C 1
ATOM 832 O O . GLN A 1 106 ? -20.309 30.411 2.217 1.00 48.66 106 GLN A O 1
ATOM 837 N N . LYS A 1 107 ? -22.159 29.764 1.099 1.00 53.59 107 LYS A N 1
ATOM 838 C CA . LYS A 1 107 ? -22.037 30.791 0.071 1.00 53.59 107 LYS A CA 1
ATOM 839 C C . LYS A 1 107 ? -22.248 32.081 0.845 1.00 53.59 107 LYS A C 1
ATOM 841 O O . LYS A 1 107 ? -23.325 32.250 1.409 1.00 53.59 107 LYS A O 1
ATOM 846 N N . GLY A 1 108 ? -21.201 32.894 0.961 1.00 39.81 108 GLY A N 1
ATOM 847 C CA . GLY A 1 108 ? -21.345 34.253 1.448 1.00 39.81 108 GLY A CA 1
ATOM 848 C C . GLY A 1 108 ? -22.407 34.896 0.576 1.00 39.81 108 GLY A C 1
ATOM 849 O O . GLY A 1 108 ? -22.170 35.125 -0.610 1.00 39.81 108 GLY A O 1
ATOM 850 N N . GLY A 1 109 ? -23.601 35.024 1.144 1.00 43.00 109 GLY A N 1
ATOM 851 C CA . GLY A 1 109 ? -24.662 35.823 0.583 1.00 43.00 109 GLY A CA 1
ATOM 852 C C . GLY A 1 109 ? -24.209 37.273 0.580 1.00 43.00 109 GLY A C 1
ATOM 853 O O . GLY A 1 109 ? -23.499 37.720 1.479 1.00 43.00 109 GLY A O 1
ATOM 854 N N . ASP A 1 110 ? -24.639 37.965 -0.463 1.00 51.69 110 ASP A N 1
ATOM 855 C CA . ASP A 1 110 ? -25.119 39.331 -0.352 1.00 51.69 110 ASP A CA 1
ATOM 856 C C . ASP A 1 110 ? -24.099 40.362 0.150 1.00 51.69 110 ASP A C 1
ATOM 858 O O . ASP A 1 110 ? -24.165 40.868 1.268 1.00 51.69 110 ASP A O 1
ATOM 862 N N . ILE A 1 111 ? -23.226 40.793 -0.762 1.00 51.16 111 ILE A N 1
ATOM 863 C CA . ILE A 1 111 ? -22.859 42.212 -0.796 1.00 51.16 111 ILE A CA 1
ATOM 864 C C . ILE A 1 111 ? -23.980 42.927 -1.565 1.00 51.16 111 ILE A C 1
ATOM 866 O O . ILE A 1 111 ? -23.997 42.968 -2.794 1.00 51.16 111 ILE A O 1
ATOM 870 N N . LEU A 1 112 ? -24.962 43.418 -0.805 1.00 51.75 112 LEU A N 1
ATOM 871 C CA . LEU A 1 112 ? -25.885 44.492 -1.194 1.00 51.75 112 LEU A CA 1
ATOM 872 C C . LEU A 1 112 ? -25.127 45.849 -1.230 1.00 51.75 112 LEU A C 1
ATOM 874 O O . LEU A 1 112 ? -23.990 45.935 -0.767 1.00 51.75 112 LEU A O 1
ATOM 878 N N . PRO A 1 113 ? -25.716 46.899 -1.827 1.00 53.12 113 PRO A N 1
ATOM 879 C CA . PRO A 1 113 ? -25.041 47.805 -2.749 1.00 53.12 113 PRO A CA 1
ATOM 880 C C . PRO A 1 113 ? -24.431 49.040 -2.084 1.00 53.12 113 PRO A C 1
ATOM 882 O O . PRO A 1 113 ? -24.876 49.484 -1.023 1.00 53.12 113 PRO A O 1
ATOM 885 N N . ARG A 1 114 ? -23.518 49.684 -2.816 1.00 45.75 114 ARG A N 1
ATOM 886 C CA . ARG A 1 114 ? -23.501 51.142 -2.939 1.00 45.75 114 ARG A CA 1
ATOM 887 C C . ARG A 1 114 ? -22.915 51.569 -4.275 1.00 45.75 114 ARG A C 1
ATOM 889 O O . ARG A 1 114 ? -21.914 50.945 -4.683 1.00 45.75 114 ARG A O 1
#

Sequence (114 aa):
MKENFSAIVLSLLVLSAASLQAASQEEVMGVKTRQQGLKVIEEKCLFCHNKQRIDKAVKEQRDMEKIMGRMEKKGAVLTEKERQVLGHFRGQNPLKSKIDTAPPRQKGGDILPR

Secondary structure (DSSP, 8-state):
--HHHHHHHHHHHHHTTGGG-HHHHHHHHHHHHHHHHHHHIIIIITTTS-HHHHHHHHHTT--HHHHHHHHHTTT----HHHHHHHHTTTT--TT--TTTTSPP----------

pLDDT: mean 72.81, std 18.45, range [39.81, 97.06]

Radius of gyration: 25.27 Å; chains: 1; bounding box: 33×63×77 Å